Protein AF-A0A0C1YCC2-F1 (afdb_monomer_lite)

Secondary structure (DSSP, 8-state):
----PPPHHHHS-SSTTT-EEEEE-SS-EEEEESS-GGG----TT-EEEEEEEETTEEEEEEEESS-EEEE---GGGT-TT-EES--SEEEPPPPTTS----EEEEEE----TT----------------

Radius of gyration: 18.1 Å; chains: 1; bounding box: 43×52×47 Å

Foldseek 3Di:
DDDDDDPVVQVDDPDLQQDWRWDDDDPDIDIHRSDDDVSHPDDPQQKWWWWDDDVQFIKIWMAGQAWDFFAADPLCVVPVPKDKPDTGDTDHHDDPVDPDPTPIITIGDPDDPPPDIPDTDDDDDDDDDD

pLDDT: mean 79.32, std 19.51, range [34.12, 97.62]

Sequence (130 aa):
MARLELPGSLLEPGEPKREVFVAAGADTRVVHCFLEDPELACAPDAWTAHATAVEGGYRVDVHASSFTRDLALLADRLAPDAETDEMLVTLLAGDPLVPGPHHGVRVGAEPRPGCHGAGGHRRGHTAGSA

Structure (mmCIF, N/CA/C/O backbone):
data_AF-A0A0C1YCC2-F1
#
_entry.id   AF-A0A0C1YCC2-F1
#
loop_
_atom_site.group_PDB
_atom_site.id
_atom_site.type_symbol
_atom_site.label_atom_id
_atom_site.label_alt_id
_atom_site.label_comp_id
_atom_site.label_asym_id
_atom_site.label_entity_id
_atom_site.label_seq_id
_atom_site.pdbx_PDB_ins_code
_atom_site.Cartn_x
_atom_site.Cartn_y
_atom_site.Cartn_z
_atom_site.occupancy
_atom_site.B_iso_or_equiv
_atom_site.auth_seq_id
_atom_site.auth_comp_id
_atom_site.auth_asym_id
_atom_site.auth_atom_id
_atom_site.pdbx_PDB_model_num
ATOM 1 N N . MET A 1 1 ? 1.021 -26.037 -18.016 1.00 67.56 1 MET A N 1
ATOM 2 C CA . MET A 1 1 ? 1.631 -24.718 -17.745 1.00 67.56 1 MET A CA 1
ATOM 3 C C . MET A 1 1 ? 1.743 -23.974 -19.061 1.00 67.56 1 MET A C 1
ATOM 5 O O . MET A 1 1 ? 2.307 -24.538 -19.988 1.00 67.56 1 MET A O 1
ATOM 9 N N . ALA A 1 2 ? 1.175 -22.773 -19.160 1.00 84.31 2 ALA A N 1
ATOM 10 C CA . ALA A 1 2 ? 1.366 -21.896 -20.314 1.00 84.31 2 ALA A CA 1
ATOM 11 C C . ALA A 1 2 ? 2.464 -20.875 -19.986 1.00 84.31 2 ALA A C 1
ATOM 13 O O . ALA A 1 2 ? 2.521 -20.385 -18.859 1.00 84.31 2 ALA A O 1
ATOM 14 N N . ARG A 1 3 ? 3.333 -20.583 -20.954 1.00 89.19 3 ARG A N 1
ATOM 15 C CA . ARG A 1 3 ? 4.374 -19.555 -20.865 1.00 89.19 3 ARG A CA 1
ATOM 16 C C . ARG A 1 3 ? 4.145 -18.563 -21.994 1.00 89.19 3 ARG A C 1
ATOM 18 O O . ARG A 1 3 ? 3.899 -18.977 -23.124 1.00 89.19 3 ARG A O 1
ATOM 25 N N . LEU A 1 4 ? 4.208 -17.280 -21.665 1.00 89.75 4 LEU A N 1
ATOM 26 C CA . LEU A 1 4 ? 4.103 -16.193 -22.623 1.00 89.75 4 LEU A CA 1
ATOM 27 C C . LEU A 1 4 ? 5.468 -15.522 -22.726 1.00 89.75 4 LEU A C 1
ATOM 29 O O . LEU A 1 4 ? 6.025 -15.110 -21.711 1.00 89.75 4 LEU A O 1
ATOM 33 N N . GLU A 1 5 ? 5.993 -15.424 -23.941 1.00 94.38 5 GLU A N 1
ATOM 34 C CA . GLU A 1 5 ? 7.184 -14.623 -24.200 1.00 94.38 5 GLU A CA 1
ATOM 35 C C . GLU A 1 5 ? 6.773 -13.149 -24.260 1.00 94.38 5 GLU A C 1
ATOM 37 O O . GLU A 1 5 ? 5.856 -12.778 -24.997 1.00 94.38 5 GLU A O 1
ATOM 42 N N . LEU A 1 6 ? 7.419 -12.325 -23.435 1.00 92.69 6 LEU A N 1
ATOM 43 C CA . LEU A 1 6 ? 7.130 -10.899 -23.329 1.00 92.69 6 LEU A CA 1
ATOM 44 C C . LEU A 1 6 ? 8.112 -10.100 -24.198 1.00 92.69 6 LEU A C 1
ATOM 46 O O . LEU A 1 6 ? 9.291 -10.452 -24.264 1.00 92.69 6 LEU A O 1
ATOM 50 N N . PRO A 1 7 ? 7.664 -9.019 -24.861 1.00 93.81 7 PRO A N 1
ATOM 51 C CA . PRO A 1 7 ? 8.568 -8.123 -25.572 1.00 93.81 7 PRO A CA 1
ATOM 52 C C . PRO A 1 7 ? 9.575 -7.486 -24.603 1.00 93.81 7 PRO A C 1
ATOM 54 O O . PRO A 1 7 ? 9.216 -7.124 -23.483 1.00 93.81 7 PRO A O 1
ATOM 57 N N . GLY A 1 8 ? 10.819 -7.292 -25.059 1.00 90.50 8 GLY A N 1
ATOM 58 C CA . GLY A 1 8 ? 11.901 -6.712 -24.246 1.00 90.50 8 GLY A CA 1
ATOM 59 C C . GLY A 1 8 ? 11.557 -5.344 -23.648 1.00 90.50 8 GLY A C 1
ATOM 60 O O . GLY A 1 8 ? 11.940 -5.057 -22.523 1.00 90.50 8 GLY A O 1
ATOM 61 N N . SER A 1 9 ? 10.707 -4.562 -24.320 1.00 91.00 9 SER A N 1
ATOM 62 C CA . SER A 1 9 ? 10.198 -3.280 -23.815 1.00 91.00 9 SER A CA 1
ATOM 63 C C . SER A 1 9 ? 9.393 -3.369 -22.510 1.00 91.00 9 SER A C 1
ATOM 65 O O . SER A 1 9 ? 9.126 -2.340 -21.905 1.00 91.00 9 SER A O 1
ATOM 67 N N . LEU A 1 10 ? 8.941 -4.561 -22.103 1.00 91.62 10 LEU A N 1
ATOM 68 C CA . LEU A 1 10 ? 8.293 -4.799 -20.806 1.00 91.62 10 LEU A CA 1
ATOM 69 C C . LEU A 1 10 ? 9.259 -5.351 -19.749 1.00 91.62 10 LEU A C 1
ATOM 71 O O . LEU A 1 10 ? 8.918 -5.374 -18.569 1.00 91.62 10 LEU A O 1
ATOM 75 N N . LEU A 1 11 ? 10.423 -5.843 -20.177 1.00 93.25 11 LEU A N 1
ATOM 76 C CA . LEU A 1 11 ? 11.421 -6.494 -19.327 1.00 93.25 11 LEU A CA 1
ATOM 77 C C . LEU A 1 11 ? 12.599 -5.569 -18.996 1.00 93.25 11 LEU A C 1
ATOM 79 O O . LEU A 1 11 ? 13.298 -5.807 -18.016 1.00 93.25 11 LEU A O 1
ATOM 83 N N . GLU A 1 12 ? 12.814 -4.533 -19.804 1.00 94.00 12 GLU A N 1
ATOM 84 C CA . GLU A 1 12 ? 13.896 -3.560 -19.669 1.00 94.00 12 GLU A CA 1
ATOM 85 C C . GLU A 1 12 ? 13.324 -2.215 -19.188 1.00 94.00 12 GLU A C 1
ATOM 87 O O . GLU A 1 12 ? 12.856 -1.423 -20.011 1.00 94.00 12 GLU A O 1
ATOM 92 N N . PRO A 1 13 ? 13.313 -1.947 -17.867 1.00 95.25 13 PRO A N 1
ATOM 93 C CA . PRO A 1 13 ? 12.815 -0.681 -17.339 1.00 95.25 13 PRO A CA 1
ATOM 94 C C . PRO A 1 13 ? 13.750 0.477 -17.708 1.00 95.25 13 PRO A C 1
ATOM 96 O O . PRO A 1 13 ? 14.974 0.320 -17.729 1.00 95.25 13 PRO A O 1
ATOM 99 N N . GLY A 1 14 ? 13.186 1.665 -17.927 1.00 96.12 14 GLY A N 1
ATOM 100 C CA . GLY A 1 14 ? 13.973 2.884 -18.143 1.00 96.12 14 GLY A CA 1
ATOM 101 C C . GLY A 1 14 ? 14.597 3.399 -16.842 1.00 96.12 14 GLY A C 1
ATOM 102 O O . GLY A 1 14 ? 15.789 3.695 -16.773 1.00 96.12 14 GLY A O 1
ATOM 103 N N . GLU A 1 15 ? 13.794 3.453 -15.781 1.00 96.00 15 GLU A N 1
ATOM 104 C CA . GLU A 1 15 ? 14.162 3.793 -14.409 1.00 96.00 15 GLU A CA 1
ATOM 105 C C . GLU A 1 15 ? 13.735 2.665 -13.442 1.00 96.00 15 GLU A C 1
ATOM 107 O O . GLU A 1 15 ? 12.699 2.777 -12.781 1.00 96.00 15 GLU A O 1
ATOM 112 N N . PRO A 1 16 ? 14.542 1.593 -13.278 1.00 96.44 16 PRO A N 1
ATOM 113 C CA . PRO A 1 16 ? 14.178 0.405 -12.489 1.00 96.44 16 PRO A CA 1
ATOM 114 C C . PRO A 1 16 ? 13.680 0.683 -11.060 1.00 96.44 16 PRO A C 1
ATOM 116 O O . PRO A 1 16 ? 12.853 -0.051 -10.532 1.00 96.44 16 PRO A O 1
ATOM 119 N N . LYS A 1 17 ? 14.155 1.765 -10.430 1.00 97.00 17 LYS A N 1
ATOM 120 C CA . LYS A 1 17 ? 13.752 2.177 -9.075 1.00 97.00 17 LYS A CA 1
ATOM 121 C C . LYS A 1 17 ? 12.378 2.862 -8.995 1.00 97.00 17 LYS A C 1
ATOM 123 O O . LYS A 1 17 ? 11.902 3.107 -7.891 1.00 97.00 17 LYS A O 1
ATOM 128 N N . ARG A 1 18 ? 11.774 3.252 -10.124 1.00 94.31 18 ARG A N 1
ATOM 129 C CA . ARG A 1 18 ? 10.483 3.976 -10.204 1.00 94.31 18 ARG A CA 1
ATOM 130 C C . ARG A 1 18 ? 9.442 3.261 -11.056 1.00 94.31 18 ARG A C 1
ATOM 132 O O . ARG A 1 18 ? 8.315 3.737 -11.164 1.00 94.31 18 ARG A O 1
ATOM 139 N N . GLU A 1 19 ? 9.824 2.151 -11.666 1.00 94.19 19 GLU A N 1
ATOM 140 C CA . GLU A 1 19 ? 8.984 1.377 -12.561 1.00 94.19 19 GLU A CA 1
ATOM 141 C C . GLU A 1 19 ? 8.645 0.034 -11.926 1.00 94.19 19 GLU A C 1
ATOM 143 O O . GLU A 1 19 ? 9.437 -0.556 -11.192 1.00 94.19 19 GLU A O 1
ATOM 148 N N . VAL A 1 20 ? 7.446 -0.451 -12.226 1.00 94.19 20 VAL A N 1
ATOM 149 C CA . VAL A 1 20 ? 6.995 -1.786 -11.844 1.00 94.19 20 VAL A CA 1
ATOM 150 C C . VAL A 1 20 ? 6.329 -2.435 -13.043 1.00 94.19 20 VAL A C 1
ATOM 152 O O . VAL A 1 20 ? 5.617 -1.781 -13.807 1.00 94.19 20 VAL A O 1
ATOM 155 N N . PHE A 1 21 ? 6.534 -3.735 -13.199 1.00 93.94 21 PHE A N 1
ATOM 156 C CA . PHE A 1 21 ? 5.799 -4.533 -14.165 1.00 93.94 21 PHE A CA 1
ATOM 157 C C . PHE A 1 21 ? 4.524 -5.064 -13.510 1.00 93.94 21 PHE A C 1
ATOM 159 O O . PHE A 1 21 ? 4.567 -5.674 -12.441 1.00 93.94 21 PHE A O 1
ATOM 166 N N . VAL A 1 22 ? 3.379 -4.846 -14.156 1.00 93.44 22 VAL A N 1
ATOM 167 C CA . VAL A 1 22 ? 2.081 -5.323 -13.672 1.00 93.44 22 VAL A CA 1
ATOM 168 C C . VAL A 1 22 ? 1.507 -6.312 -14.674 1.00 93.44 22 VAL A C 1
ATOM 170 O O . VAL A 1 22 ? 1.232 -5.958 -15.819 1.00 93.44 22 VAL A O 1
ATOM 173 N N . ALA A 1 23 ? 1.262 -7.538 -14.221 1.00 91.38 23 ALA A N 1
ATOM 174 C CA . ALA A 1 23 ? 0.453 -8.511 -14.944 1.00 91.38 23 ALA A CA 1
ATOM 175 C C . ALA A 1 23 ? -0.910 -8.627 -14.261 1.00 91.38 23 ALA A C 1
ATOM 177 O O . ALA A 1 23 ? -0.985 -8.964 -13.079 1.00 91.38 23 ALA A O 1
ATOM 178 N N . ALA A 1 24 ? -1.986 -8.361 -14.997 1.00 89.69 24 ALA A N 1
ATOM 179 C CA . ALA A 1 24 ? -3.352 -8.468 -14.497 1.00 89.69 24 ALA A CA 1
ATOM 180 C C . ALA A 1 24 ? -4.194 -9.382 -15.398 1.00 89.69 24 ALA A C 1
ATOM 182 O O . ALA A 1 24 ? -4.139 -9.283 -16.624 1.00 89.69 24 ALA A O 1
ATOM 183 N N . GLY A 1 25 ? -4.955 -10.278 -14.773 1.00 85.69 25 GLY A N 1
ATOM 184 C CA . GLY A 1 25 ? -6.003 -11.092 -15.387 1.00 85.69 25 GLY A CA 1
ATOM 185 C C . GLY A 1 25 ? -7.388 -10.659 -14.900 1.00 85.69 25 GLY A C 1
ATOM 186 O O . GLY A 1 25 ? -7.538 -9.563 -14.369 1.00 85.69 25 GLY A O 1
ATOM 187 N N . ALA A 1 26 ? -8.392 -11.527 -15.059 1.00 83.81 26 ALA A N 1
ATOM 188 C CA . ALA A 1 26 ? -9.767 -11.228 -14.643 1.00 83.81 26 ALA A CA 1
ATOM 189 C C . ALA A 1 26 ? -9.873 -10.889 -13.142 1.00 83.81 26 ALA A C 1
ATOM 191 O O . ALA A 1 26 ? -10.412 -9.844 -12.797 1.00 83.81 26 ALA A O 1
ATOM 192 N N . ASP A 1 27 ? -9.278 -11.723 -12.280 1.00 82.06 27 ASP A N 1
ATOM 193 C CA . ASP A 1 27 ? -9.411 -11.603 -10.816 1.00 82.06 27 ASP A CA 1
ATOM 194 C C . ASP A 1 27 ? -8.060 -11.583 -10.083 1.00 82.06 27 ASP A C 1
ATOM 196 O O . ASP A 1 27 ? -7.991 -11.656 -8.860 1.00 82.06 27 ASP A O 1
ATOM 200 N N . THR A 1 28 ? -6.951 -11.543 -10.822 1.00 84.56 28 THR A N 1
ATOM 201 C CA . THR A 1 28 ? -5.599 -11.646 -10.260 1.00 84.56 28 THR A CA 1
ATOM 202 C C . THR A 1 28 ? -4.710 -10.542 -10.784 1.00 84.56 28 THR A C 1
ATOM 204 O O . THR A 1 28 ? -4.769 -10.174 -11.956 1.00 84.56 28 THR A O 1
ATOM 207 N N . ARG A 1 29 ? -3.840 -10.046 -9.911 1.00 88.94 29 ARG A N 1
ATOM 208 C CA . ARG A 1 29 ? -2.812 -9.072 -10.246 1.00 88.94 29 ARG A CA 1
ATOM 209 C C . ARG A 1 29 ? -1.509 -9.481 -9.583 1.00 88.94 29 ARG A C 1
ATOM 211 O O . ARG A 1 29 ? -1.496 -9.809 -8.402 1.00 88.94 29 ARG A O 1
ATOM 218 N N . VAL A 1 30 ? -0.427 -9.421 -10.343 1.00 90.56 30 VAL A N 1
ATOM 219 C CA . VAL A 1 30 ? 0.940 -9.592 -9.860 1.00 90.56 30 VAL A CA 1
ATOM 220 C C . VAL A 1 30 ? 1.710 -8.323 -10.181 1.00 90.56 30 VAL A C 1
ATOM 222 O O . VAL A 1 30 ? 1.611 -7.797 -11.291 1.00 90.56 30 VAL A O 1
ATOM 225 N N . VAL A 1 31 ? 2.468 -7.840 -9.202 1.00 93.38 31 VAL A N 1
ATOM 226 C CA . VAL A 1 31 ? 3.395 -6.722 -9.365 1.00 93.38 31 VAL A CA 1
ATOM 227 C C . VAL A 1 31 ? 4.809 -7.258 -9.216 1.00 93.38 31 VAL A C 1
ATOM 229 O O . VAL A 1 31 ? 5.116 -7.948 -8.248 1.00 93.38 31 VAL A O 1
ATOM 232 N N . HIS A 1 32 ? 5.661 -6.940 -10.179 1.00 94.31 32 HIS A N 1
ATOM 233 C CA . HIS A 1 32 ? 7.080 -7.240 -10.147 1.00 94.31 32 HIS A CA 1
ATOM 234 C C . HIS A 1 32 ? 7.865 -5.930 -10.084 1.00 94.31 32 HIS A C 1
ATOM 236 O O . HIS A 1 32 ? 7.719 -5.064 -10.949 1.00 94.31 32 HIS A O 1
ATOM 242 N N . CYS A 1 33 ? 8.679 -5.790 -9.041 1.00 96.19 33 CYS A N 1
ATOM 243 C CA . CYS A 1 33 ? 9.642 -4.704 -8.918 1.00 96.19 33 CYS A CA 1
ATOM 244 C C . CYS A 1 33 ? 10.957 -5.135 -9.571 1.00 96.19 33 CYS A C 1
ATOM 246 O O . CYS A 1 33 ? 11.374 -6.279 -9.413 1.00 96.19 33 CYS A O 1
ATOM 248 N N . PHE A 1 34 ? 11.607 -4.220 -10.289 1.00 96.69 34 PHE A N 1
ATOM 249 C CA . PHE A 1 34 ? 12.872 -4.509 -10.972 1.00 96.69 34 PHE A CA 1
ATOM 250 C C . PHE A 1 34 ? 14.097 -4.429 -10.052 1.00 96.69 34 PHE A C 1
ATOM 252 O O . PHE A 1 34 ? 15.192 -4.812 -10.458 1.00 96.69 34 PHE A O 1
ATOM 259 N N . LEU A 1 35 ? 13.911 -3.921 -8.833 1.00 97.62 35 LEU A N 1
ATOM 260 C CA . LEU A 1 35 ? 14.905 -3.856 -7.768 1.00 97.62 35 LEU A CA 1
ATOM 261 C C . LEU A 1 35 ? 14.287 -4.335 -6.451 1.00 97.62 35 LEU A C 1
ATOM 263 O O . LEU A 1 35 ? 13.060 -4.404 -6.315 1.00 97.62 35 LEU A O 1
ATOM 267 N N . GLU A 1 36 ? 15.150 -4.614 -5.481 1.00 95.88 36 GLU A N 1
ATOM 268 C CA . GLU A 1 36 ? 14.754 -4.941 -4.115 1.00 95.88 36 GLU A CA 1
ATOM 269 C C . GLU A 1 36 ? 14.183 -3.718 -3.383 1.00 95.88 36 GLU A C 1
ATOM 271 O O . GLU A 1 36 ? 14.486 -2.564 -3.695 1.00 95.88 36 GLU A O 1
ATOM 276 N N . ASP A 1 37 ? 13.361 -3.973 -2.369 1.00 93.94 37 ASP A N 1
ATOM 277 C CA . ASP A 1 37 ? 12.528 -2.970 -1.694 1.00 93.94 37 ASP A CA 1
ATOM 278 C C . ASP A 1 37 ? 13.293 -1.734 -1.192 1.00 93.94 37 ASP A C 1
ATOM 280 O O . ASP A 1 37 ? 12.801 -0.623 -1.400 1.00 93.94 37 ASP A O 1
ATOM 284 N N . PRO A 1 38 ? 14.494 -1.858 -0.586 1.00 95.12 38 PRO A N 1
ATOM 285 C CA . PRO A 1 38 ? 15.251 -0.697 -0.115 1.00 95.12 38 PRO A CA 1
ATOM 286 C C . PRO A 1 38 ? 15.776 0.206 -1.239 1.00 95.12 38 PRO A C 1
ATOM 288 O O . PRO A 1 38 ? 16.155 1.348 -0.981 1.00 95.12 38 PRO A O 1
ATOM 291 N N . GLU A 1 39 ? 15.842 -0.302 -2.469 1.00 97.44 39 GLU A N 1
ATOM 292 C CA . GLU A 1 39 ? 16.354 0.418 -3.636 1.00 97.44 39 GLU A CA 1
ATOM 293 C C . GLU A 1 39 ? 15.238 1.116 -4.427 1.00 97.44 39 GLU A C 1
ATOM 295 O O . GLU A 1 39 ? 15.517 1.939 -5.306 1.00 97.44 39 GLU A O 1
ATOM 300 N N . LEU A 1 40 ? 13.972 0.829 -4.107 1.00 95.75 40 LEU A N 1
ATOM 301 C CA . LEU A 1 40 ? 12.821 1.470 -4.729 1.00 95.75 40 LEU A CA 1
ATOM 302 C C . LEU A 1 40 ? 12.686 2.921 -4.264 1.00 95.75 40 LEU A C 1
ATOM 304 O O . LEU A 1 40 ? 12.702 3.245 -3.078 1.00 95.75 40 LEU A O 1
ATOM 308 N N . ALA A 1 41 ? 12.463 3.817 -5.220 1.00 95.56 41 ALA A N 1
ATOM 309 C CA . ALA A 1 41 ? 12.199 5.228 -4.975 1.00 95.56 41 ALA A CA 1
ATOM 310 C C . ALA A 1 41 ? 10.690 5.478 -4.792 1.00 95.56 41 ALA A C 1
ATOM 312 O O . ALA A 1 41 ? 10.091 6.292 -5.503 1.00 95.56 41 ALA A O 1
ATOM 313 N N . CYS A 1 42 ? 10.074 4.758 -3.847 1.00 92.31 42 CYS A N 1
ATOM 314 C CA . CYS A 1 42 ? 8.667 4.927 -3.485 1.00 92.31 42 CYS A CA 1
ATOM 315 C C . CYS A 1 42 ? 8.403 6.356 -2.991 1.00 92.31 42 CYS A C 1
ATOM 317 O O . CYS A 1 42 ? 9.172 6.915 -2.205 1.00 92.31 42 CYS A O 1
ATOM 319 N N . ALA A 1 43 ? 7.304 6.960 -3.448 1.00 92.00 43 ALA A N 1
ATOM 320 C CA . ALA A 1 43 ? 6.957 8.311 -3.028 1.00 92.00 43 ALA A CA 1
ATOM 321 C C . ALA A 1 43 ? 6.461 8.302 -1.564 1.00 92.00 43 ALA A C 1
ATOM 323 O O . ALA A 1 43 ? 5.600 7.492 -1.224 1.00 92.00 43 ALA A O 1
ATOM 324 N N . PRO A 1 44 ? 6.969 9.193 -0.691 1.00 87.81 44 PRO A N 1
ATOM 325 C CA . PRO A 1 44 ? 6.669 9.147 0.743 1.00 87.81 44 PRO A CA 1
ATOM 326 C C . PRO A 1 44 ? 5.209 9.490 1.081 1.00 87.81 44 PRO A C 1
ATOM 328 O O . PRO A 1 44 ? 4.666 8.944 2.034 1.00 87.81 44 PRO A O 1
ATOM 331 N N . ASP A 1 45 ? 4.561 10.339 0.278 1.00 88.75 45 ASP A N 1
ATOM 332 C CA . ASP A 1 45 ? 3.164 10.769 0.453 1.00 88.75 45 ASP A CA 1
ATOM 333 C C . ASP A 1 45 ? 2.281 10.252 -0.699 1.00 88.75 45 ASP A C 1
ATOM 335 O O . ASP A 1 45 ? 1.480 10.978 -1.293 1.00 88.75 45 ASP A O 1
ATOM 339 N N . ALA A 1 46 ? 2.484 8.986 -1.070 1.00 90.75 46 ALA A N 1
ATOM 340 C CA . ALA A 1 46 ? 1.839 8.352 -2.216 1.00 90.75 46 ALA A CA 1
ATOM 341 C C . ALA A 1 46 ? 0.368 7.979 -1.996 1.00 90.75 46 ALA A C 1
ATOM 343 O O . ALA A 1 46 ? -0.223 7.400 -2.901 1.00 90.75 46 ALA A O 1
ATOM 344 N N . TRP A 1 47 ? -0.230 8.245 -0.832 1.00 91.44 47 TRP A N 1
ATOM 345 C CA . TRP A 1 47 ? -1.592 7.804 -0.536 1.00 91.44 47 TRP A CA 1
ATOM 346 C C . TRP A 1 47 ? -2.322 8.677 0.490 1.00 91.44 47 TRP A C 1
ATOM 348 O O . TRP A 1 47 ? -1.725 9.434 1.254 1.00 91.44 47 TRP A O 1
ATOM 358 N N . THR A 1 48 ? -3.647 8.554 0.503 1.00 91.06 48 THR A N 1
ATOM 359 C CA . THR A 1 48 ? -4.560 9.110 1.506 1.00 91.06 48 THR A CA 1
ATOM 360 C C . THR A 1 48 ? -5.498 8.019 2.011 1.00 91.06 48 THR A C 1
ATOM 362 O O . THR A 1 48 ? -5.766 7.051 1.303 1.00 91.06 48 THR A O 1
ATOM 365 N N . ALA A 1 49 ? -5.998 8.162 3.239 1.00 90.38 49 ALA A N 1
ATOM 366 C CA . ALA A 1 49 ? -6.943 7.221 3.830 1.00 90.38 49 ALA A CA 1
ATOM 367 C C . ALA A 1 49 ? -8.087 7.959 4.529 1.00 90.38 49 ALA A C 1
ATOM 369 O O . ALA A 1 49 ? -7.871 8.999 5.157 1.00 90.38 49 ALA A O 1
ATOM 370 N N . HIS A 1 50 ? -9.290 7.400 4.442 1.00 89.88 50 HIS A N 1
ATOM 371 C CA . HIS A 1 50 ? -10.485 7.904 5.108 1.00 89.88 50 HIS A CA 1
ATOM 372 C C . HIS A 1 50 ? -11.174 6.774 5.867 1.00 89.88 50 HIS A C 1
ATOM 374 O O . HIS A 1 50 ? -11.539 5.762 5.279 1.00 89.88 50 HIS A O 1
ATOM 380 N N . ALA A 1 51 ? -11.361 6.955 7.175 1.00 89.69 51 ALA A N 1
ATOM 381 C CA . ALA A 1 51 ? -12.060 5.998 8.024 1.00 89.69 51 ALA A CA 1
ATOM 382 C C . ALA A 1 51 ? -13.513 6.433 8.256 1.00 89.69 51 ALA A C 1
ATOM 384 O O . ALA A 1 51 ? -13.769 7.560 8.685 1.00 89.69 51 ALA A O 1
ATOM 385 N N . THR A 1 52 ? -14.447 5.517 8.024 1.00 88.56 52 THR A N 1
ATOM 386 C CA . THR A 1 52 ? -15.882 5.684 8.262 1.00 88.56 52 THR A CA 1
ATOM 387 C C . THR A 1 52 ? -16.333 4.656 9.289 1.00 88.56 52 THR A C 1
ATOM 389 O O . THR A 1 52 ? -16.102 3.463 9.101 1.00 88.56 52 THR A O 1
ATOM 392 N N . ALA A 1 53 ? -16.973 5.099 10.373 1.00 90.00 53 ALA A N 1
ATOM 393 C CA . ALA A 1 53 ? -17.559 4.182 11.345 1.00 90.00 53 ALA A CA 1
ATOM 394 C C . ALA A 1 53 ? -18.711 3.392 10.704 1.00 90.00 53 ALA A C 1
ATOM 396 O O . ALA A 1 53 ? -19.554 3.955 10.003 1.00 90.00 53 ALA A O 1
ATOM 397 N N . VAL A 1 54 ? -18.739 2.091 10.957 1.00 87.69 54 VAL A N 1
ATOM 398 C CA . VAL A 1 54 ? -19.771 1.151 10.512 1.00 87.69 54 VAL A CA 1
ATOM 399 C C . VAL A 1 54 ? -20.170 0.263 11.691 1.00 87.69 54 VAL A C 1
ATOM 401 O O . VAL A 1 54 ? -19.551 0.307 12.755 1.00 87.69 54 VAL A O 1
ATOM 404 N N . GLU A 1 55 ? -21.215 -0.545 11.532 1.00 86.81 55 GLU A N 1
ATOM 405 C CA . GLU A 1 55 ? -21.564 -1.531 12.556 1.00 86.81 55 GLU A CA 1
ATOM 406 C C . GLU A 1 55 ? -20.382 -2.483 12.804 1.00 86.81 55 GLU A C 1
ATOM 408 O O . GLU A 1 55 ? -19.828 -3.058 11.867 1.00 86.81 55 GLU A O 1
ATOM 413 N N . GLY A 1 56 ? -19.974 -2.607 14.070 1.00 83.38 56 GLY A N 1
ATOM 414 C CA . GLY A 1 56 ? -18.867 -3.470 14.486 1.00 83.38 56 GLY A CA 1
ATOM 415 C C . GLY A 1 56 ? -17.459 -2.923 14.222 1.00 83.38 56 GLY A C 1
ATOM 416 O O . GLY A 1 56 ? -16.496 -3.638 14.496 1.00 83.38 56 GLY A O 1
ATOM 417 N N . GLY A 1 57 ? -17.297 -1.692 13.716 1.00 89.44 57 GLY A N 1
ATOM 418 C CA . GLY A 1 57 ? -15.953 -1.198 13.423 1.00 89.44 57 GLY A CA 1
ATOM 419 C C . GLY A 1 57 ? -15.830 0.016 12.514 1.00 89.44 57 GLY A C 1
ATOM 420 O O . GLY A 1 57 ? -16.628 0.953 12.552 1.00 89.44 57 GLY A O 1
ATOM 421 N N . TYR A 1 58 ? -14.792 -0.012 11.680 1.00 88.62 58 TYR A N 1
ATOM 422 C CA . TYR A 1 58 ? -14.509 1.007 10.674 1.00 88.62 58 TYR A CA 1
ATOM 423 C C . TYR A 1 58 ? -14.305 0.382 9.300 1.00 88.62 58 TYR A C 1
ATOM 425 O O . TYR A 1 58 ? -13.695 -0.676 9.162 1.00 88.62 58 TYR A O 1
ATOM 433 N N . ARG A 1 59 ? -14.757 1.094 8.270 1.00 89.38 59 ARG A N 1
ATOM 434 C CA . ARG A 1 59 ? -14.279 0.931 6.899 1.00 89.38 59 ARG A CA 1
ATOM 435 C C . ARG A 1 59 ? -13.217 1.988 6.633 1.00 89.38 59 ARG A C 1
ATOM 437 O O . ARG A 1 59 ? -13.484 3.168 6.850 1.00 89.38 59 ARG A O 1
ATOM 444 N N . VAL A 1 60 ? -12.048 1.584 6.161 1.00 89.75 60 VAL A N 1
ATOM 445 C CA . VAL A 1 60 ? -10.961 2.483 5.777 1.00 89.75 60 VAL A CA 1
ATOM 446 C C . VAL A 1 60 ? -10.767 2.402 4.274 1.00 89.75 60 VAL A C 1
ATOM 448 O O . VAL A 1 60 ? -10.339 1.376 3.759 1.00 89.75 60 VAL A O 1
ATOM 451 N N . ASP A 1 61 ? -11.080 3.489 3.580 1.00 89.50 61 ASP A N 1
ATOM 452 C CA . ASP A 1 61 ? -10.870 3.620 2.143 1.00 89.50 61 ASP A CA 1
ATOM 453 C C . ASP A 1 61 ? -9.515 4.285 1.891 1.00 89.50 61 ASP A C 1
ATOM 455 O O . ASP A 1 61 ? -9.279 5.414 2.336 1.00 89.50 61 ASP A O 1
ATOM 459 N N . VAL A 1 62 ? -8.622 3.588 1.185 1.00 89.44 62 VAL A N 1
ATOM 460 C CA . VAL A 1 62 ? -7.279 4.079 0.845 1.00 89.44 62 VAL A CA 1
ATOM 461 C C . VAL A 1 62 ? -7.182 4.377 -0.650 1.00 89.44 62 VAL A C 1
ATOM 463 O O . VAL A 1 62 ? -7.603 3.576 -1.485 1.00 89.44 62 VAL A O 1
ATOM 466 N N . HIS A 1 63 ? -6.598 5.524 -0.991 1.00 88.50 63 HIS A N 1
ATOM 467 C CA . HIS A 1 63 ? -6.313 5.931 -2.363 1.00 88.50 63 HIS A CA 1
ATOM 468 C C . HIS A 1 63 ? -4.824 6.207 -2.532 1.00 88.50 63 HIS A C 1
ATOM 470 O O . HIS A 1 63 ? -4.260 6.975 -1.758 1.00 88.50 63 HIS A O 1
ATOM 476 N N . ALA A 1 64 ? -4.206 5.649 -3.573 1.00 90.31 64 ALA A N 1
ATOM 477 C CA . ALA A 1 64 ? -2.797 5.859 -3.875 1.00 90.31 64 ALA A CA 1
ATOM 478 C C . ALA A 1 64 ? -2.616 6.729 -5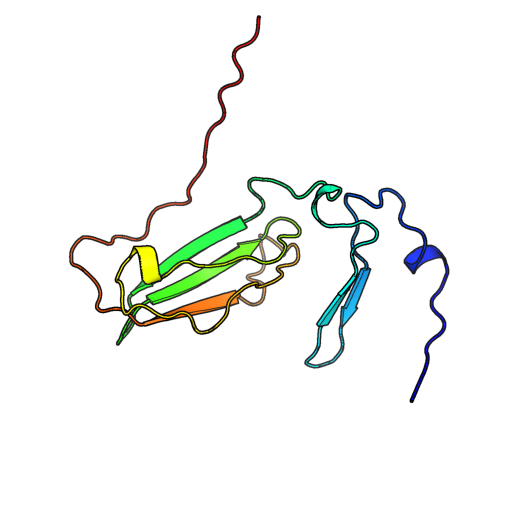.133 1.00 90.31 64 ALA A C 1
ATOM 480 O O . ALA A 1 64 ? -3.153 6.427 -6.194 1.00 90.31 64 ALA A O 1
ATOM 481 N N . SER A 1 65 ? -1.853 7.817 -5.024 1.00 90.88 65 SER A N 1
ATOM 482 C CA . SER A 1 65 ? -1.415 8.676 -6.134 1.00 90.88 65 SER A CA 1
ATOM 483 C C . SER A 1 65 ? -0.160 8.150 -6.840 1.00 90.88 65 SER A C 1
ATOM 485 O O . SER A 1 65 ? 0.166 8.595 -7.938 1.00 90.88 65 SER A O 1
ATOM 487 N N . SER A 1 66 ? 0.552 7.211 -6.215 1.00 91.69 66 SER A N 1
ATOM 488 C CA . SER A 1 66 ? 1.718 6.514 -6.760 1.00 91.69 66 SER A CA 1
ATOM 489 C C . SER A 1 66 ? 1.768 5.084 -6.218 1.00 91.69 66 SER A C 1
ATOM 491 O O . SER A 1 66 ? 1.028 4.738 -5.297 1.00 91.69 66 SER A O 1
ATOM 493 N N . PHE A 1 67 ? 2.650 4.250 -6.768 1.00 92.62 67 PHE A N 1
ATOM 494 C CA . PHE A 1 67 ? 2.895 2.907 -6.255 1.00 92.62 67 PHE A CA 1
ATOM 495 C C . PHE A 1 67 ? 3.191 2.937 -4.748 1.00 92.62 67 PHE A C 1
ATOM 497 O O . PHE A 1 67 ? 4.110 3.623 -4.297 1.00 92.62 67 PHE A O 1
ATOM 504 N N . THR A 1 68 ? 2.398 2.192 -3.98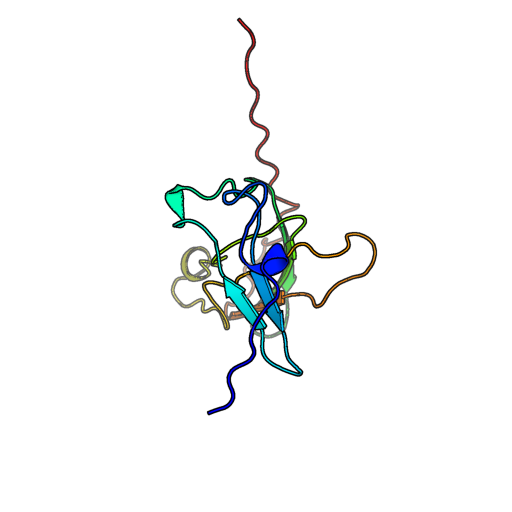2 1.00 92.94 68 THR A N 1
ATOM 505 C CA . THR A 1 68 ? 2.570 2.001 -2.541 1.00 92.94 68 THR A CA 1
ATOM 506 C C . THR A 1 68 ? 2.656 0.511 -2.280 1.00 92.94 68 THR A C 1
ATOM 508 O O . THR A 1 68 ? 1.697 -0.226 -2.512 1.00 92.94 68 THR A O 1
ATOM 511 N N . ARG A 1 69 ? 3.819 0.068 -1.816 1.00 92.12 69 ARG A N 1
ATOM 512 C CA . ARG A 1 69 ? 4.090 -1.336 -1.542 1.00 92.12 69 ARG A CA 1
ATOM 513 C C . ARG A 1 69 ? 3.764 -1.680 -0.094 1.00 92.12 69 ARG A C 1
ATOM 515 O O . ARG A 1 69 ? 4.101 -0.908 0.800 1.00 92.12 69 ARG A O 1
ATOM 522 N N . ASP A 1 70 ? 3.132 -2.833 0.096 1.00 92.31 70 ASP A N 1
ATOM 523 C CA . ASP A 1 70 ? 2.921 -3.485 1.390 1.00 92.31 70 ASP A CA 1
ATOM 524 C C . ASP A 1 70 ? 2.337 -2.565 2.479 1.00 92.31 70 ASP A C 1
ATOM 526 O O . ASP A 1 70 ? 2.787 -2.541 3.626 1.00 92.31 70 ASP A O 1
ATOM 530 N N . LEU A 1 71 ? 1.294 -1.806 2.128 1.00 92.25 71 LEU A N 1
ATOM 531 C CA . LEU A 1 71 ? 0.572 -0.959 3.071 1.00 92.25 71 LEU A CA 1
ATOM 532 C C . LEU A 1 71 ? -0.057 -1.818 4.174 1.00 92.25 71 LEU A C 1
ATOM 534 O O . LEU A 1 71 ? -0.811 -2.755 3.910 1.00 92.25 71 LEU A O 1
ATOM 538 N N . ALA A 1 72 ? 0.235 -1.464 5.423 1.00 93.06 72 ALA A N 1
ATOM 539 C CA . ALA A 1 72 ? -0.298 -2.130 6.602 1.00 93.06 72 ALA A CA 1
ATOM 540 C C . ALA A 1 72 ? -1.056 -1.137 7.486 1.00 93.06 72 ALA A C 1
ATOM 542 O O . ALA A 1 72 ? -0.575 -0.036 7.771 1.00 93.06 72 ALA A O 1
ATOM 543 N N . LEU A 1 73 ? -2.229 -1.556 7.954 1.00 92.12 73 LEU A N 1
ATOM 544 C CA . LEU A 1 73 ? -3.015 -0.827 8.936 1.00 92.12 73 LEU A CA 1
ATOM 545 C C . LEU A 1 73 ? -2.859 -1.509 10.300 1.00 92.12 73 LEU A C 1
ATOM 547 O O . LEU A 1 73 ? -3.360 -2.604 10.524 1.00 92.12 73 LEU A O 1
ATOM 551 N N . LEU A 1 74 ? -2.153 -0.855 11.220 1.00 92.88 74 LEU A N 1
ATOM 552 C CA . LEU A 1 74 ? -1.883 -1.392 12.558 1.00 92.88 74 LEU A CA 1
ATOM 553 C C . LEU A 1 74 ? -3.064 -1.112 13.500 1.00 92.88 74 LEU A C 1
ATOM 555 O O . LEU A 1 74 ? -3.022 -0.185 14.314 1.00 92.88 74 LEU A O 1
ATOM 559 N N . ALA A 1 75 ? -4.157 -1.860 13.325 1.00 90.38 75 ALA A N 1
ATOM 560 C CA . ALA A 1 75 ? -5.394 -1.689 14.091 1.00 90.38 75 ALA A CA 1
ATOM 561 C C . ALA A 1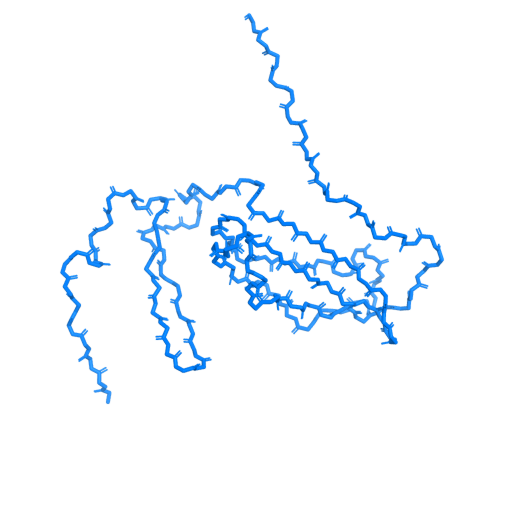 75 ? -5.204 -1.904 15.601 1.00 90.38 75 ALA A C 1
ATOM 563 O O . ALA A 1 75 ? -5.804 -1.186 16.401 1.00 90.38 75 ALA A O 1
ATOM 564 N N . ASP A 1 76 ? -4.296 -2.797 15.988 1.00 89.19 76 ASP A N 1
ATOM 565 C CA . ASP A 1 76 ? -3.913 -3.096 17.372 1.00 89.19 76 ASP A CA 1
ATOM 566 C C . ASP A 1 76 ? -3.463 -1.847 18.160 1.00 89.19 76 ASP A C 1
ATOM 568 O O . ASP A 1 76 ? -3.597 -1.758 19.384 1.00 89.19 76 ASP A O 1
ATOM 572 N N . ARG A 1 77 ? -2.970 -0.823 17.449 1.00 89.94 77 ARG A N 1
ATOM 573 C CA . ARG A 1 77 ? -2.575 0.470 18.028 1.00 89.94 77 ARG A CA 1
ATOM 574 C C . ARG A 1 77 ? -3.774 1.302 18.483 1.00 89.94 77 ARG A C 1
ATOM 576 O O . ARG A 1 77 ? -3.607 2.171 19.339 1.00 89.94 77 ARG A O 1
ATOM 583 N N . LEU A 1 78 ? -4.959 1.065 17.919 1.00 85.88 78 LEU A N 1
ATOM 584 C CA . LEU A 1 78 ? -6.216 1.693 18.331 1.00 85.88 78 LEU A CA 1
ATOM 585 C C . LEU A 1 78 ? -6.833 0.953 19.528 1.00 85.88 78 LEU A C 1
ATOM 587 O O . LEU A 1 78 ? -7.208 1.583 20.526 1.00 85.88 78 LEU A O 1
ATOM 591 N N . ALA A 1 79 ? -6.920 -0.373 19.432 1.00 84.62 79 ALA A N 1
ATOM 592 C CA . ALA A 1 79 ? -7.453 -1.265 20.455 1.00 84.62 79 ALA A CA 1
ATOM 593 C C . ALA A 1 79 ? -6.719 -2.621 20.394 1.00 84.62 79 ALA A C 1
ATOM 595 O O . ALA A 1 79 ? -6.534 -3.127 19.295 1.00 84.62 79 ALA A O 1
ATOM 596 N N . PRO A 1 80 ? -6.304 -3.221 21.529 1.00 88.19 80 PRO A N 1
ATOM 597 C CA . PRO A 1 80 ? -5.496 -4.448 21.521 1.00 88.19 80 PRO A CA 1
ATOM 598 C C . PRO A 1 80 ? -6.145 -5.660 20.841 1.00 88.19 80 PRO A C 1
ATOM 600 O O . PRO A 1 80 ? -5.441 -6.566 20.414 1.00 88.19 80 PRO A O 1
ATOM 603 N N . ASP A 1 81 ? -7.473 -5.690 20.791 1.00 84.56 81 ASP A N 1
ATOM 604 C CA . ASP A 1 81 ? -8.305 -6.717 20.164 1.00 84.56 81 ASP A CA 1
ATOM 605 C C . ASP A 1 81 ? -8.759 -6.335 18.748 1.00 84.56 81 ASP A C 1
ATOM 607 O O . ASP A 1 81 ? -9.558 -7.049 18.147 1.00 84.56 81 ASP A O 1
ATOM 611 N N . ALA A 1 82 ? -8.272 -5.212 18.212 1.00 88.25 82 ALA A N 1
ATOM 612 C CA . ALA A 1 82 ? -8.668 -4.749 16.898 1.00 88.25 82 ALA A CA 1
ATOM 613 C C . ALA A 1 82 ? -7.921 -5.480 15.781 1.00 88.25 82 ALA A C 1
ATOM 615 O O . ALA A 1 82 ? -6.690 -5.510 15.744 1.00 88.25 82 ALA A O 1
ATOM 616 N N . GLU A 1 83 ? -8.682 -6.003 14.826 1.00 89.00 83 GLU A N 1
ATOM 617 C CA . GLU A 1 83 ? -8.167 -6.775 13.694 1.00 89.00 83 GLU A CA 1
ATOM 618 C C . GLU A 1 83 ? -8.423 -6.057 12.366 1.00 89.00 83 GLU A C 1
ATOM 620 O O . GLU A 1 83 ? -9.332 -5.232 12.263 1.00 89.00 83 GLU A O 1
ATOM 625 N N . THR A 1 84 ? -7.623 -6.390 11.349 1.00 91.19 84 THR A N 1
ATOM 626 C CA . THR A 1 84 ? -7.823 -5.967 9.953 1.00 91.19 84 THR A CA 1
ATOM 627 C C . THR A 1 84 ? -8.139 -7.175 9.084 1.00 91.19 84 THR A C 1
ATOM 629 O O . THR A 1 84 ? -7.644 -8.270 9.349 1.00 91.19 84 THR A O 1
ATOM 632 N N . ASP A 1 85 ? -8.961 -6.992 8.055 1.00 89.38 85 ASP A N 1
ATOM 633 C CA . ASP A 1 85 ? -9.266 -8.049 7.084 1.00 89.38 85 ASP A CA 1
ATOM 634 C C . ASP A 1 85 ? 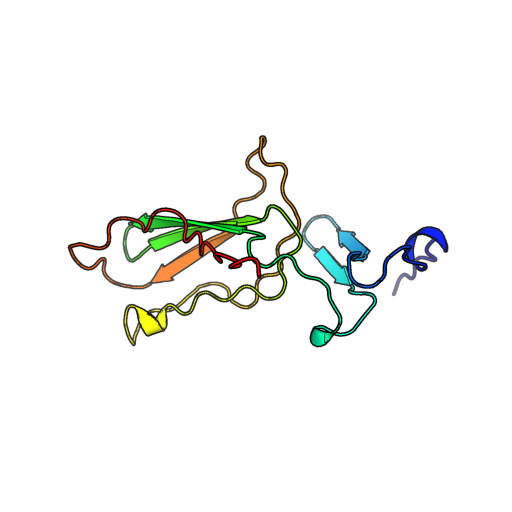-8.134 -8.292 6.075 1.00 89.38 85 ASP A C 1
ATOM 636 O O . ASP A 1 85 ? -7.979 -9.416 5.597 1.00 89.38 85 ASP A O 1
ATOM 640 N N . GLU A 1 86 ? -7.319 -7.273 5.788 1.00 88.00 86 GLU A N 1
ATOM 641 C CA . GLU A 1 86 ? -6.175 -7.363 4.881 1.00 88.00 86 GLU A CA 1
ATOM 642 C C . GLU A 1 86 ? -4.958 -6.582 5.407 1.00 88.00 86 GLU A C 1
ATOM 644 O O . GLU A 1 86 ? -5.077 -5.502 5.991 1.00 88.00 86 GLU A O 1
ATOM 649 N N . MET A 1 87 ? -3.758 -7.122 5.175 1.00 90.06 87 MET A N 1
ATOM 650 C CA . MET A 1 87 ? -2.479 -6.485 5.498 1.00 90.06 87 MET A CA 1
ATOM 651 C C . MET A 1 87 ? -1.477 -6.681 4.365 1.00 90.06 87 MET A C 1
ATOM 653 O O . MET A 1 87 ? -1.549 -7.664 3.632 1.00 90.06 87 MET A O 1
ATOM 657 N N . LEU A 1 88 ? -0.498 -5.773 4.291 1.00 92.44 88 LEU A N 1
ATOM 658 C CA . LEU A 1 88 ? 0.554 -5.768 3.268 1.00 92.44 88 LEU A CA 1
ATOM 659 C C . LEU A 1 88 ? -0.040 -5.624 1.861 1.00 92.44 88 LEU A C 1
ATOM 661 O O . LEU A 1 88 ? 0.297 -6.334 0.916 1.00 92.44 88 LEU A O 1
ATOM 665 N N . VAL A 1 89 ? -0.951 -4.664 1.736 1.00 90.38 89 VAL A N 1
ATOM 666 C CA . VAL A 1 89 ? -1.666 -4.382 0.498 1.00 90.38 89 VAL A CA 1
ATOM 667 C C . VAL A 1 89 ? -0.766 -3.590 -0.438 1.00 90.38 89 VAL A C 1
ATOM 669 O O . VAL A 1 89 ? -0.298 -2.501 -0.106 1.00 90.38 89 VAL A O 1
ATOM 672 N N . THR A 1 90 ? -0.579 -4.092 -1.655 1.00 91.44 90 THR A N 1
ATOM 673 C CA . THR A 1 90 ? 0.091 -3.338 -2.716 1.00 91.44 90 THR A CA 1
ATOM 674 C C . THR A 1 90 ? -0.923 -2.535 -3.535 1.00 91.44 90 THR A C 1
ATOM 676 O O . THR A 1 90 ? -1.810 -3.098 -4.188 1.00 91.44 90 THR A O 1
ATOM 679 N N . LEU A 1 91 ? -0.761 -1.210 -3.543 1.00 90.62 91 LEU A N 1
ATOM 680 C CA . LEU A 1 91 ? -1.598 -0.262 -4.275 1.00 90.62 91 LEU A CA 1
ATOM 681 C C . L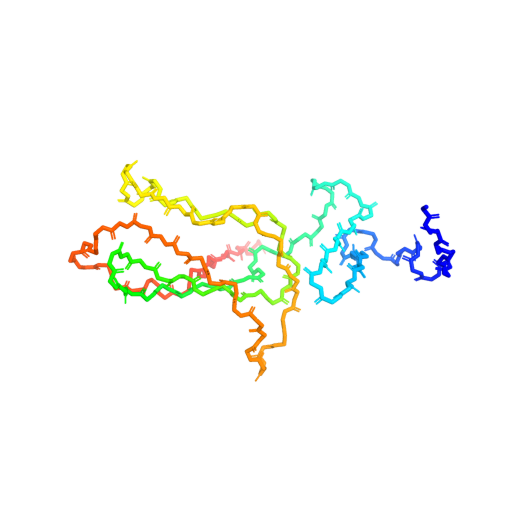EU A 1 91 ? -0.843 0.300 -5.484 1.00 90.62 91 LEU A C 1
ATOM 683 O O . LEU A 1 91 ? 0.300 0.747 -5.383 1.00 90.62 91 LEU A O 1
ATOM 687 N N . LEU A 1 92 ? -1.507 0.302 -6.637 1.00 89.25 92 LEU A N 1
ATOM 688 C CA . LEU A 1 92 ? -1.041 1.017 -7.824 1.00 89.25 92 LEU A CA 1
ATOM 689 C C . LEU A 1 92 ? -1.581 2.449 -7.807 1.00 89.25 92 LEU A C 1
ATOM 691 O O . LEU A 1 92 ? -2.585 2.720 -7.149 1.00 89.25 92 LEU A O 1
ATOM 695 N N . ALA A 1 93 ? -0.941 3.344 -8.562 1.00 84.06 93 ALA A N 1
ATOM 696 C CA . ALA A 1 93 ? -1.478 4.681 -8.781 1.00 84.06 93 ALA A CA 1
ATOM 697 C C . ALA A 1 93 ? -2.894 4.582 -9.381 1.00 84.06 93 ALA A C 1
ATOM 699 O O . ALA A 1 93 ? -3.085 3.968 -10.433 1.00 84.06 93 ALA A O 1
ATOM 700 N N . GLY A 1 94 ? -3.875 5.156 -8.690 1.00 68.12 94 GLY A N 1
ATOM 701 C CA . GLY A 1 94 ? -5.236 5.330 -9.184 1.00 68.12 94 GLY A CA 1
ATOM 702 C C . GLY A 1 94 ? -5.388 6.645 -9.945 1.00 68.12 94 GLY A C 1
ATOM 703 O O . GLY A 1 94 ? -4.599 7.576 -9.772 1.00 68.12 94 GLY A O 1
ATOM 704 N N . ASP A 1 95 ? -6.416 6.731 -10.787 1.00 47.75 95 ASP A N 1
ATOM 705 C CA . ASP A 1 95 ? -6.842 8.008 -11.359 1.00 47.75 95 ASP A CA 1
ATOM 706 C C . ASP A 1 95 ? -7.444 8.878 -10.233 1.00 47.75 95 ASP A C 1
ATOM 708 O O . ASP A 1 95 ? -8.384 8.440 -9.575 1.00 47.75 95 ASP A O 1
ATOM 712 N N . PRO A 1 96 ? -6.948 10.099 -9.971 1.00 46.03 96 PRO A N 1
ATOM 713 C CA . PRO A 1 96 ? -7.491 10.951 -8.913 1.00 46.03 96 PRO A CA 1
ATOM 714 C C . PRO A 1 96 ? -8.925 11.452 -9.184 1.00 46.03 96 PRO A C 1
ATOM 716 O O . PRO A 1 96 ? -9.553 11.985 -8.269 1.00 46.03 96 PRO A O 1
ATOM 719 N N . LEU A 1 97 ? -9.442 11.334 -10.416 1.00 34.94 97 LEU A N 1
ATOM 720 C CA . LEU A 1 97 ? -10.764 11.836 -10.833 1.00 34.94 97 LEU A CA 1
ATOM 721 C C . LEU A 1 97 ? -11.819 10.740 -11.017 1.00 34.94 97 LEU A C 1
ATOM 723 O O . LEU A 1 97 ? -13.014 11.037 -11.061 1.00 34.94 97 LEU A O 1
ATOM 727 N N . VAL A 1 98 ? -11.395 9.483 -11.093 1.00 39.66 98 VAL A N 1
ATOM 728 C CA . VAL A 1 98 ? -12.282 8.323 -11.113 1.00 39.66 98 VAL A CA 1
ATOM 729 C C . VAL A 1 98 ? -12.000 7.579 -9.821 1.00 39.66 98 VAL A C 1
ATOM 731 O O . VAL A 1 98 ? -10.860 7.168 -9.645 1.00 39.66 98 VAL A O 1
ATOM 734 N N . PRO A 1 99 ? -12.967 7.382 -8.906 1.00 43.44 99 PRO A N 1
ATOM 735 C CA . PRO A 1 99 ? -12.737 6.476 -7.799 1.00 43.44 99 PRO A CA 1
ATOM 736 C C . PRO A 1 99 ? -12.387 5.110 -8.393 1.00 43.44 99 PRO A C 1
ATOM 738 O O . PRO A 1 99 ? -13.255 4.381 -8.874 1.00 43.44 99 PRO A O 1
ATOM 741 N N . GLY A 1 100 ? -11.091 4.796 -8.422 1.00 43.50 100 GLY A N 1
ATOM 742 C CA . GLY A 1 100 ? -10.616 3.450 -8.666 1.00 43.50 100 GLY A CA 1
ATOM 743 C C . GLY A 1 100 ? -11.205 2.531 -7.597 1.00 43.50 100 GLY A C 1
ATOM 744 O O . GLY A 1 100 ? -11.799 3.018 -6.630 1.00 43.50 100 GLY A O 1
ATOM 745 N N . PRO A 1 101 ? -11.066 1.207 -7.735 1.00 45.69 101 PRO A N 1
ATOM 746 C CA . PRO A 1 101 ? -11.513 0.296 -6.692 1.00 45.69 101 PRO A CA 1
ATOM 747 C C . PRO A 1 101 ? -10.895 0.739 -5.362 1.00 45.69 101 PRO A C 1
ATOM 749 O O . PRO A 1 101 ? -9.682 0.662 -5.175 1.00 45.69 101 PRO A O 1
ATOM 752 N N . HIS A 1 102 ? -11.733 1.277 -4.475 1.00 53.81 102 HIS A N 1
ATOM 753 C CA . HIS A 1 102 ? -11.330 1.644 -3.130 1.00 53.81 102 HIS A CA 1
ATOM 754 C C . HIS A 1 102 ? -10.812 0.365 -2.496 1.00 53.81 102 HIS A C 1
ATOM 756 O O . HIS A 1 102 ? -11.535 -0.638 -2.462 1.00 53.81 102 HIS A O 1
ATOM 762 N N . HIS A 1 103 ? -9.569 0.374 -2.027 1.00 62.03 103 HIS A N 1
ATOM 763 C CA . HIS A 1 103 ? -9.144 -0.715 -1.176 1.00 62.03 103 HIS A CA 1
ATOM 764 C C . HIS A 1 103 ? -9.734 -0.442 0.205 1.00 62.03 103 HIS A C 1
ATOM 766 O O . HIS A 1 103 ? -9.238 0.403 0.950 1.00 62.03 103 HIS A O 1
ATOM 772 N N . GLY A 1 104 ? -10.888 -1.059 0.451 1.00 57.28 104 GLY A N 1
ATOM 773 C CA . GLY A 1 104 ? -11.649 -0.902 1.677 1.00 57.28 104 GLY A CA 1
ATOM 774 C C . GLY A 1 104 ? -11.198 -1.936 2.693 1.00 57.28 104 GLY A C 1
ATOM 775 O O . GLY A 1 104 ? -11.654 -3.070 2.612 1.00 57.28 104 GLY A O 1
ATOM 776 N N . VAL A 1 105 ? -10.361 -1.527 3.642 1.00 70.25 105 VAL A N 1
ATOM 777 C CA . VAL A 1 105 ? -9.947 -2.363 4.777 1.00 70.25 105 VAL A CA 1
ATOM 778 C C . VAL A 1 105 ? -10.996 -2.236 5.874 1.00 70.25 105 VAL A C 1
ATOM 780 O O . VAL A 1 105 ? -11.415 -1.124 6.215 1.00 70.25 105 VAL A O 1
ATOM 783 N N . ARG A 1 106 ? -11.447 -3.348 6.443 1.00 74.81 106 ARG A N 1
ATOM 784 C CA . ARG A 1 106 ? -12.313 -3.348 7.625 1.00 74.81 106 ARG A CA 1
ATOM 785 C C . ARG A 1 106 ? -11.476 -3.508 8.874 1.00 74.81 106 ARG A C 1
ATOM 787 O O . ARG A 1 106 ? -10.617 -4.377 8.951 1.00 74.81 106 ARG A O 1
ATOM 794 N N . VAL A 1 107 ? -11.783 -2.686 9.867 1.00 77.88 107 VAL A N 1
ATOM 795 C CA . VAL A 1 107 ? -11.216 -2.794 11.207 1.00 77.88 107 VAL A CA 1
ATOM 796 C C . VAL A 1 107 ? -12.321 -3.183 12.167 1.00 77.88 107 VAL A C 1
ATOM 798 O O . VAL A 1 107 ? -13.282 -2.427 12.298 1.00 77.88 107 VAL A O 1
ATOM 801 N N . GLY A 1 108 ? -12.183 -4.316 12.851 1.00 72.38 108 GLY A N 1
ATOM 802 C CA . GLY A 1 108 ? -13.082 -4.699 13.940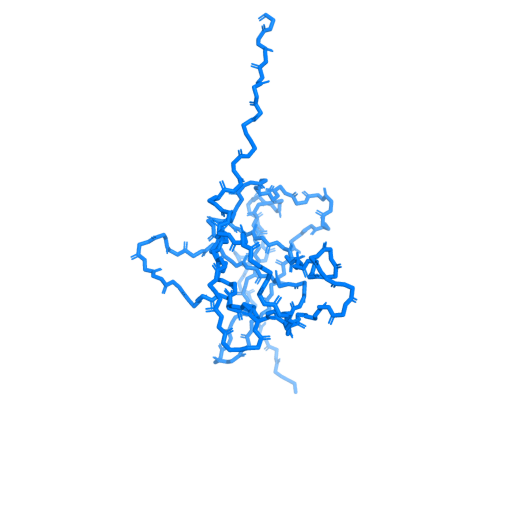 1.00 72.38 108 GLY A CA 1
ATOM 803 C C . GLY A 1 108 ? -12.646 -4.029 15.236 1.00 72.38 108 GLY A C 1
ATOM 804 O O . GLY A 1 108 ? -11.618 -4.400 15.776 1.00 72.38 108 GLY A O 1
ATOM 805 N N . ALA A 1 109 ? -13.377 -3.024 15.715 1.00 67.44 109 ALA A N 1
ATOM 806 C CA . ALA A 1 109 ? -13.148 -2.384 17.015 1.00 67.44 109 ALA A CA 1
ATOM 807 C C . ALA A 1 109 ? -14.363 -1.527 17.375 1.00 67.44 109 ALA A C 1
ATOM 809 O O . ALA A 1 109 ? -14.831 -0.760 16.532 1.00 67.44 109 ALA A O 1
ATOM 810 N N . GLU A 1 110 ? -14.860 -1.581 18.613 1.00 64.56 110 GLU A N 1
ATOM 811 C CA . GLU A 1 110 ? -15.951 -0.683 19.008 1.00 64.56 110 GLU A CA 1
ATOM 812 C C . GLU A 1 110 ? -15.543 0.794 18.808 1.00 64.56 110 GLU A C 1
ATOM 814 O O . GLU A 1 110 ? -14.472 1.213 19.272 1.00 64.56 110 GLU A O 1
ATOM 819 N N . PRO A 1 111 ? -16.366 1.613 18.119 1.00 63.66 111 PRO A N 1
ATOM 820 C CA . PRO A 1 111 ? -16.059 3.019 17.907 1.00 63.66 111 PRO A CA 1
ATOM 821 C C . PRO A 1 111 ? -15.918 3.755 19.242 1.00 63.66 111 PRO A C 1
ATOM 823 O O . PRO A 1 111 ? -16.885 3.918 19.987 1.00 63.66 111 PRO A O 1
ATOM 826 N N . ARG A 1 112 ? -14.711 4.237 19.560 1.00 59.84 112 ARG A N 1
ATOM 827 C CA . ARG A 1 112 ? -14.511 5.066 20.752 1.00 59.84 112 ARG A CA 1
ATOM 828 C C . ARG A 1 112 ? -15.083 6.473 20.518 1.00 59.84 112 ARG A C 1
ATOM 830 O O . ARG A 1 112 ? -14.831 7.070 19.466 1.00 59.84 112 ARG A O 1
ATOM 837 N N . PRO A 1 113 ? -15.819 7.051 21.485 1.00 48.91 113 PRO A N 1
ATOM 838 C CA . PRO A 1 113 ? -16.325 8.412 21.356 1.00 48.91 113 PRO A CA 1
ATOM 839 C C . PRO A 1 113 ? -15.154 9.395 21.208 1.00 48.91 113 PRO A C 1
ATOM 841 O O . PRO A 1 113 ? -14.252 9.431 22.042 1.00 48.91 113 PRO A O 1
ATOM 844 N N . GLY A 1 114 ? -15.161 10.182 20.126 1.00 55.22 114 GLY A N 1
ATOM 845 C CA . GLY A 1 114 ? -14.123 11.174 19.818 1.00 55.22 114 GLY A CA 1
ATOM 846 C C . GLY A 1 114 ? -13.215 10.838 18.629 1.00 55.22 114 GLY A C 1
ATOM 847 O O . GLY A 1 114 ? -12.507 11.731 18.165 1.00 55.22 114 GLY A O 1
ATOM 848 N N . CYS A 1 115 ? -13.275 9.620 18.078 1.00 51.41 115 CYS A N 1
ATOM 849 C CA . CYS A 1 115 ? -12.578 9.230 16.845 1.00 51.41 115 CYS A CA 1
ATOM 850 C C . CYS A 1 115 ? -13.246 9.847 15.602 1.00 51.41 115 CYS A C 1
ATOM 852 O O . CYS A 1 115 ? -13.849 9.152 14.791 1.00 51.41 115 CYS A O 1
ATOM 854 N N . HIS A 1 116 ? -13.185 11.169 15.449 1.00 49.28 116 HIS A N 1
ATOM 855 C CA . HIS A 1 116 ? -13.556 11.811 14.190 1.00 49.28 116 HIS A CA 1
ATOM 856 C C . HIS A 1 116 ? -12.428 11.558 13.189 1.00 49.28 116 HIS A C 1
ATOM 858 O O . HIS A 1 116 ? -11.264 11.782 13.526 1.00 49.28 116 HIS A O 1
ATOM 864 N N . GLY A 1 117 ? -12.774 11.051 11.998 1.00 48.59 117 GLY A N 1
ATOM 865 C CA . GLY A 1 117 ? -11.832 10.674 10.944 1.00 48.59 117 GLY A CA 1
ATOM 866 C C . GLY A 1 117 ? -10.711 11.699 10.805 1.00 48.59 117 GLY A C 1
ATOM 867 O O . GLY A 1 117 ? -10.960 12.861 10.484 1.00 48.59 117 GLY A O 1
ATOM 868 N N . ALA A 1 118 ? -9.486 11.271 11.115 1.00 44.91 118 ALA A N 1
ATOM 869 C CA . ALA A 1 118 ? -8.313 12.118 11.021 1.00 44.91 118 ALA A CA 1
ATOM 870 C C . ALA A 1 118 ? -8.179 12.587 9.568 1.00 44.91 118 ALA A C 1
ATOM 872 O O . ALA A 1 118 ? -7.954 11.786 8.661 1.00 44.91 118 ALA A O 1
ATOM 873 N N . GLY A 1 119 ? -8.368 13.890 9.347 1.00 43.19 119 GLY A N 1
ATOM 874 C CA . GLY A 1 119 ? -8.056 14.528 8.076 1.00 43.19 119 GLY A CA 1
ATOM 875 C C . GLY A 1 119 ? -6.623 14.189 7.669 1.00 43.19 119 GLY A C 1
ATOM 876 O O . GLY A 1 119 ? -5.736 14.147 8.521 1.00 43.19 119 GLY A O 1
ATOM 877 N N . GLY A 1 120 ? -6.441 13.913 6.373 1.00 41.56 120 GLY A N 1
ATOM 878 C CA . GLY A 1 120 ? -5.227 13.351 5.783 1.00 41.56 120 GLY A CA 1
ATOM 879 C C . GLY A 1 120 ? -3.933 13.837 6.434 1.00 41.56 120 GLY A C 1
ATOM 880 O O . GLY A 1 120 ? -3.652 15.036 6.492 1.00 41.56 120 GLY A O 1
ATOM 881 N N . HIS A 1 121 ? -3.151 12.875 6.921 1.00 42.97 121 HIS A N 1
ATOM 882 C CA . HIS A 1 121 ? -1.879 13.106 7.588 1.00 42.97 121 HIS A CA 1
ATOM 883 C C . HIS A 1 121 ? -0.847 13.637 6.584 1.00 42.97 121 HIS A C 1
ATOM 885 O O . HIS A 1 121 ? -0.110 12.871 5.979 1.00 42.97 121 HIS A O 1
ATOM 891 N N . ARG A 1 122 ? -0.793 14.959 6.378 1.00 44.28 122 ARG A N 1
ATOM 892 C CA . ARG A 1 122 ? 0.302 15.621 5.652 1.00 44.28 122 ARG A CA 1
ATOM 893 C C . ARG A 1 122 ? 1.429 15.933 6.630 1.00 44.28 122 ARG A C 1
ATOM 895 O O . ARG A 1 122 ? 1.327 16.883 7.406 1.00 44.28 122 ARG A O 1
ATOM 902 N N . ARG A 1 123 ? 2.526 15.173 6.588 1.00 41.28 123 ARG A N 1
ATOM 903 C CA . ARG A 1 123 ? 3.765 15.572 7.271 1.00 41.28 123 ARG A CA 1
ATOM 904 C C . ARG A 1 123 ? 4.487 16.609 6.411 1.00 41.28 123 ARG A C 1
ATOM 906 O O . ARG A 1 123 ? 5.222 16.273 5.495 1.00 41.28 123 ARG A O 1
ATOM 913 N N . GLY A 1 124 ? 4.282 17.888 6.721 1.00 34.84 124 GLY A N 1
ATOM 914 C CA . GLY A 1 124 ? 5.101 18.966 6.174 1.00 34.84 124 GLY A CA 1
ATOM 915 C C . GLY A 1 124 ? 6.534 18.861 6.694 1.00 34.84 124 GLY A C 1
ATOM 916 O O . GLY A 1 124 ? 6.788 19.144 7.862 1.00 34.84 124 GLY A O 1
ATOM 917 N N . HIS A 1 125 ? 7.470 18.465 5.834 1.00 35.66 125 HIS A N 1
ATOM 918 C CA . HIS A 1 125 ? 8.897 18.628 6.093 1.00 35.66 125 HIS A CA 1
ATOM 919 C C . HIS A 1 125 ? 9.303 20.048 5.676 1.00 35.66 125 HIS A C 1
ATOM 921 O O . HIS A 1 125 ? 9.435 20.352 4.493 1.00 35.66 125 HIS A O 1
ATOM 927 N N . THR A 1 126 ? 9.493 20.942 6.646 1.00 39.28 126 THR A N 1
ATOM 928 C CA . THR A 1 126 ? 10.183 22.215 6.411 1.00 39.28 126 THR A CA 1
ATOM 929 C C . THR A 1 126 ? 11.674 21.933 6.251 1.00 39.28 126 THR A C 1
ATOM 931 O O . THR A 1 126 ? 12.356 21.629 7.230 1.00 39.28 126 THR A O 1
ATOM 934 N N . ALA A 1 127 ? 12.183 22.021 5.023 1.00 37.78 127 ALA A N 1
ATOM 935 C CA . ALA A 1 127 ? 13.612 22.150 4.777 1.00 37.78 127 ALA A CA 1
ATOM 936 C C . ALA A 1 127 ? 14.008 23.614 5.022 1.00 37.78 127 ALA A C 1
ATOM 938 O O . ALA A 1 127 ? 13.609 24.508 4.277 1.00 37.78 127 ALA A O 1
ATOM 939 N N . GLY A 1 128 ? 14.747 23.861 6.105 1.00 34.12 128 GLY A N 1
ATOM 940 C CA . GLY A 1 128 ? 15.443 25.126 6.309 1.00 34.12 128 GLY A CA 1
ATOM 941 C C . GLY A 1 128 ? 16.581 25.241 5.298 1.00 34.12 128 GLY A C 1
ATOM 942 O O . GLY A 1 128 ? 17.445 24.367 5.249 1.00 34.12 128 GLY A O 1
ATOM 943 N N . SER A 1 129 ? 16.552 26.294 4.483 1.00 42.41 129 SER A N 1
ATOM 944 C CA . SER A 1 129 ? 17.692 26.689 3.655 1.00 42.41 129 SER A CA 1
ATOM 945 C C . SER A 1 129 ? 18.772 27.285 4.551 1.00 42.41 129 SER A C 1
ATOM 947 O O . SER A 1 129 ? 18.470 28.126 5.402 1.00 42.41 129 SER A O 1
ATOM 949 N N . ALA A 1 130 ? 20.008 26.835 4.341 1.00 46.28 130 ALA A N 1
ATOM 950 C CA . ALA A 1 130 ? 21.199 27.623 4.637 1.00 46.28 130 ALA A CA 1
ATOM 951 C C . ALA A 1 130 ? 21.332 28.782 3.635 1.00 46.28 130 ALA A C 1
ATOM 953 O O . ALA A 1 130 ? 20.684 28.699 2.559 1.00 46.28 130 ALA A O 1
#